Protein AF-A0A316JSS7-F1 (afdb_monomer_lite)

Secondary structure (DSSP, 8-state):
----------------------PPP-PPP--GGG-EEEEEEEEETTTEEEEEEEEHHHHHHHHHHHHHHHHHHHHHHHHHHHS--

Radius of gyration: 29.41 Å; chains: 1; bounding box: 51×28×90 Å

Sequence (85 aa):
MQAQAASEPEQETEVTQIEEAAPEPEAEPATEENTVICRRTQLIGSKFTKRICGTQAEWDELARKGRVSTAEFQAKGAGIRQAGN

Structure (mmCIF, N/CA/C/O backbone):
data_AF-A0A316JSS7-F1
#
_entry.id   AF-A0A316JSS7-F1
#
loop_
_atom_site.group_PDB
_atom_site.id
_atom_site.type_symbol
_atom_site.label_atom_id
_atom_site.label_alt_id
_atom_site.label_comp_id
_atom_site.label_asym_id
_atom_site.label_entity_id
_atom_site.label_seq_id
_atom_site.pdbx_PDB_ins_code
_atom_site.Cartn_x
_atom_site.Cartn_y
_atom_site.Cartn_z
_atom_site.occupancy
_atom_site.B_iso_or_equiv
_atom_site.auth_seq_id
_atom_site.auth_comp_id
_atom_site.auth_asym_id
_atom_site.auth_atom_id
_atom_site.pdbx_PDB_model_num
ATOM 1 N N . MET A 1 1 ? 21.282 14.894 63.648 1.00 45.94 1 MET A N 1
ATOM 2 C CA . MET A 1 1 ? 20.150 15.465 62.883 1.00 45.94 1 MET A CA 1
ATOM 3 C C . MET A 1 1 ? 19.178 14.313 62.638 1.00 45.94 1 MET A C 1
ATOM 5 O O . MET A 1 1 ? 19.571 13.373 61.973 1.00 45.94 1 MET A O 1
ATOM 9 N N . GLN A 1 2 ? 18.250 14.102 63.576 1.00 43.97 2 GLN A N 1
ATOM 10 C CA . GLN A 1 2 ? 16.800 14.367 63.471 1.00 43.97 2 GLN A CA 1
ATOM 11 C C . GLN A 1 2 ? 16.070 13.498 62.428 1.00 43.97 2 GLN A C 1
ATOM 13 O O . GLN A 1 2 ? 16.215 13.698 61.229 1.00 43.97 2 GLN A O 1
ATOM 18 N N . ALA A 1 3 ? 15.275 12.559 62.948 1.00 49.03 3 ALA A N 1
ATOM 19 C CA . ALA A 1 3 ? 14.166 11.885 62.283 1.00 49.03 3 ALA A CA 1
ATOM 20 C C . ALA A 1 3 ? 12.950 12.813 62.236 1.00 49.03 3 ALA A C 1
ATOM 22 O O . ALA A 1 3 ? 12.731 13.486 63.239 1.00 49.03 3 ALA A O 1
ATOM 23 N N . GLN A 1 4 ? 12.147 12.778 61.163 1.00 48.31 4 GLN A N 1
ATOM 24 C CA . GLN A 1 4 ? 10.714 13.108 61.197 1.00 48.31 4 GLN A CA 1
ATOM 25 C C . GLN A 1 4 ? 9.962 12.253 60.166 1.00 48.31 4 GLN A C 1
ATOM 27 O O . GLN A 1 4 ? 10.278 12.258 58.979 1.00 48.31 4 GLN A O 1
ATOM 32 N N . ALA A 1 5 ? 9.006 11.486 60.681 1.00 45.81 5 ALA A N 1
ATOM 33 C CA . ALA A 1 5 ? 7.909 10.863 59.959 1.00 45.81 5 ALA A CA 1
ATOM 34 C C . ALA A 1 5 ? 6.674 11.780 60.041 1.00 45.81 5 ALA A C 1
ATOM 36 O O . ALA A 1 5 ? 6.618 12.626 60.933 1.00 45.81 5 ALA A O 1
ATOM 37 N N . ALA A 1 6 ? 5.678 11.485 59.195 1.00 41.72 6 ALA A N 1
ATOM 38 C CA . ALA A 1 6 ? 4.328 12.066 59.141 1.00 41.72 6 ALA A CA 1
ATOM 39 C C . ALA A 1 6 ? 4.278 13.484 58.515 1.00 41.72 6 ALA A C 1
ATOM 41 O O . ALA A 1 6 ? 5.182 14.285 58.707 1.00 41.72 6 ALA A O 1
ATOM 42 N N . SER A 1 7 ? 3.303 13.858 57.685 1.00 42.72 7 SER A N 1
ATOM 43 C CA . SER A 1 7 ? 1.901 13.439 57.644 1.00 42.72 7 SER A CA 1
ATOM 44 C C . SER A 1 7 ? 1.296 13.781 56.271 1.00 42.72 7 SER A C 1
ATOM 46 O O . SER A 1 7 ? 1.527 14.876 55.765 1.00 42.72 7 SER A O 1
ATOM 48 N N . GLU A 1 8 ? 0.475 12.896 55.706 1.00 47.12 8 GLU A N 1
ATOM 49 C CA . GLU A 1 8 ? -0.722 13.326 54.957 1.00 47.12 8 GLU A CA 1
ATOM 50 C C . GLU A 1 8 ? -1.762 13.805 55.995 1.00 47.12 8 GLU A C 1
ATOM 52 O O . GLU A 1 8 ? -1.731 13.310 57.131 1.00 47.12 8 GLU A O 1
ATOM 57 N N . PRO A 1 9 ? -2.611 14.809 55.688 1.00 47.41 9 PRO A N 1
ATOM 58 C CA . PRO A 1 9 ? -3.882 14.504 55.018 1.00 47.41 9 PRO A CA 1
ATOM 59 C C . PRO A 1 9 ? -4.426 15.575 54.036 1.00 47.41 9 PRO A C 1
ATOM 61 O O . PRO A 1 9 ? -4.228 16.775 54.201 1.00 47.41 9 PRO A O 1
ATOM 64 N N . GLU A 1 10 ? -5.124 15.065 53.015 1.00 47.78 10 GLU A N 1
ATOM 65 C CA . GLU A 1 10 ? -6.475 15.424 52.525 1.00 47.78 10 GLU A CA 1
ATOM 66 C C . GLU A 1 10 ? -6.888 16.899 52.294 1.00 47.78 10 GLU A C 1
ATOM 68 O O . GLU A 1 10 ? -7.028 17.683 53.229 1.00 47.78 10 GLU A O 1
ATOM 73 N N . GLN A 1 11 ? -7.240 17.212 51.035 1.00 43.06 11 GLN A N 1
ATOM 74 C CA . GLN A 1 11 ? -8.434 17.978 50.604 1.00 43.06 11 GLN A CA 1
ATOM 75 C C . GLN A 1 11 ? -8.502 17.909 49.064 1.00 43.06 11 GLN A C 1
ATOM 77 O O . GLN A 1 11 ? -7.621 18.403 48.369 1.00 43.06 11 GLN A O 1
ATOM 82 N N . GLU A 1 12 ? -9.357 17.068 48.480 1.00 50.03 12 GLU A N 1
ATOM 83 C CA . GLU A 1 12 ? -10.762 17.371 48.159 1.00 50.03 12 GLU A CA 1
ATOM 84 C C . GLU A 1 12 ? -10.915 18.678 47.365 1.00 50.03 12 GLU A C 1
ATOM 86 O O . GLU A 1 12 ? -11.080 19.749 47.932 1.00 50.03 12 GLU A O 1
ATOM 91 N N . THR A 1 13 ? -10.921 18.588 46.035 1.00 45.53 13 THR A N 1
ATOM 92 C CA . THR A 1 13 ? -12.083 19.063 45.273 1.00 45.53 13 THR A CA 1
ATOM 93 C C . THR A 1 13 ? -12.145 18.305 43.955 1.00 45.53 13 THR A C 1
ATOM 95 O O . THR A 1 13 ? -11.416 18.560 42.997 1.00 45.53 13 THR A O 1
ATOM 98 N N . GLU A 1 14 ? -13.033 17.325 43.953 1.00 52.94 14 GLU A N 1
ATOM 99 C CA . GLU A 1 14 ? -13.725 16.837 42.779 1.00 52.94 14 GLU A CA 1
ATOM 100 C C . GLU A 1 14 ? -14.218 18.033 41.943 1.00 52.94 14 GLU A C 1
ATOM 102 O O . GLU A 1 14 ? -15.154 18.732 42.320 1.00 52.94 14 GLU A O 1
ATOM 107 N N . VAL A 1 15 ? -13.580 18.285 40.800 1.00 43.09 15 VAL A N 1
ATOM 108 C CA . VAL A 1 15 ? -14.211 19.041 39.716 1.00 43.09 15 VAL A CA 1
ATOM 109 C C . VAL A 1 15 ? -14.731 18.004 38.738 1.00 43.09 15 VAL A C 1
ATOM 111 O O . VAL A 1 15 ? -14.138 17.725 37.696 1.00 43.09 15 VAL A O 1
ATOM 114 N N . THR A 1 16 ? -15.854 17.408 39.127 1.00 49.28 16 THR A N 1
ATOM 115 C CA . THR A 1 16 ? -16.803 16.772 38.221 1.00 49.28 16 THR A CA 1
ATOM 116 C C . THR A 1 16 ? -17.327 17.867 37.290 1.00 49.28 16 THR A C 1
ATOM 118 O O . THR A 1 16 ? -18.379 18.461 37.506 1.00 49.28 16 THR A O 1
ATOM 121 N N . GLN A 1 17 ? -16.555 18.189 36.251 1.00 45.31 17 GLN A N 1
ATOM 122 C CA . GLN A 1 17 ? -17.109 18.795 35.049 1.00 45.31 17 GLN A CA 1
ATOM 123 C C . GLN A 1 17 ? -17.800 17.662 34.298 1.00 45.31 17 GLN A C 1
ATOM 125 O O . GLN A 1 17 ? -17.214 16.994 33.449 1.00 45.31 17 GLN A O 1
ATOM 130 N N . ILE A 1 18 ? -19.060 17.423 34.668 1.00 54.00 18 ILE A N 1
ATOM 131 C CA . ILE A 1 18 ? -20.040 16.884 33.730 1.00 54.00 18 ILE A CA 1
ATOM 132 C C . ILE A 1 18 ? -20.192 17.980 32.678 1.00 54.00 18 ILE A C 1
ATOM 134 O O . ILE A 1 18 ? -21.033 18.868 32.790 1.00 54.00 18 ILE A O 1
ATOM 138 N N . GLU A 1 19 ? -19.286 17.975 31.705 1.00 50.34 19 GLU A N 1
ATOM 139 C CA . GLU A 1 19 ? -19.553 18.604 30.428 1.00 50.34 19 GLU A CA 1
ATOM 140 C C . GLU A 1 19 ? -20.681 17.771 29.832 1.00 50.34 19 GLU A C 1
ATOM 142 O O . GLU A 1 19 ? -20.513 16.597 29.499 1.00 50.34 19 GLU A O 1
ATOM 147 N N . GLU A 1 20 ? -21.876 18.351 29.880 1.00 49.94 20 GLU A N 1
ATOM 148 C CA . GLU A 1 20 ? -23.085 17.854 29.254 1.00 49.94 20 GLU A CA 1
ATOM 149 C C . GLU A 1 20 ? -22.739 17.538 27.799 1.00 49.94 20 GLU A C 1
ATOM 151 O O . GLU A 1 20 ? -22.599 18.431 26.962 1.00 49.94 20 GLU A O 1
ATOM 156 N N . ALA A 1 21 ? -22.482 16.254 27.536 1.00 55.22 21 ALA A N 1
ATOM 157 C CA . ALA A 1 21 ? -22.176 15.759 26.213 1.00 55.22 21 ALA A CA 1
ATOM 158 C C . ALA A 1 21 ? -23.396 16.059 25.348 1.00 55.22 21 ALA A C 1
ATOM 160 O O . ALA A 1 21 ? -24.439 15.410 25.466 1.00 55.22 21 ALA A O 1
ATOM 161 N N . ALA A 1 22 ? -23.260 17.094 24.519 1.00 56.91 22 ALA A N 1
ATOM 162 C CA . ALA A 1 22 ? -24.179 17.372 23.437 1.00 56.91 22 ALA A CA 1
ATOM 163 C C . ALA A 1 22 ? -24.458 16.050 22.706 1.00 56.91 22 ALA A C 1
ATOM 165 O O . ALA A 1 22 ? -23.510 15.292 22.478 1.00 56.91 22 ALA A O 1
ATOM 166 N N . PRO A 1 23 ? -25.724 15.742 22.373 1.00 51.22 23 PRO A N 1
ATOM 167 C CA . PRO A 1 23 ? -26.051 14.500 21.691 1.00 51.22 23 PRO A CA 1
ATOM 168 C C . PRO A 1 23 ? -25.182 14.396 20.437 1.00 51.22 23 PRO A C 1
ATOM 170 O O . PRO A 1 23 ? -25.244 15.266 19.564 1.00 51.22 23 PRO A O 1
ATOM 173 N N . GLU A 1 24 ? -24.326 13.369 20.396 1.00 64.75 24 GLU A N 1
ATOM 174 C CA . GLU A 1 24 ? -23.539 13.047 19.213 1.00 64.75 24 GLU A CA 1
ATOM 175 C C . GLU A 1 24 ? -24.514 12.961 18.031 1.00 64.75 24 GLU A C 1
ATOM 177 O O . GLU A 1 24 ? -25.545 12.289 18.154 1.00 64.75 24 GLU A O 1
ATOM 182 N N . PRO A 1 25 ? -24.257 13.664 16.913 1.00 62.16 25 PRO A N 1
ATOM 183 C CA . PRO A 1 25 ? -25.093 13.509 15.736 1.00 62.16 25 PRO A CA 1
ATOM 184 C C . PRO A 1 25 ? -25.087 12.027 15.369 1.00 62.1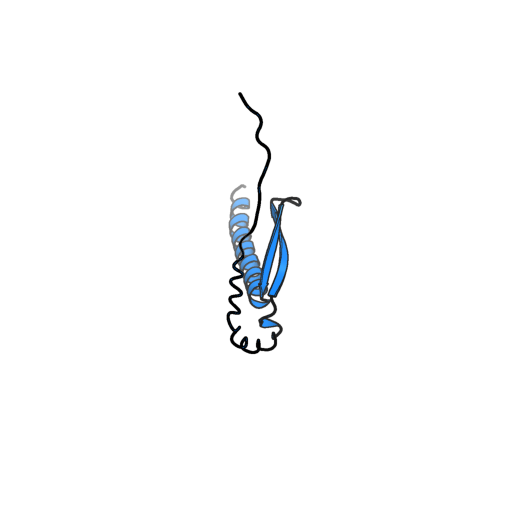6 25 PRO A C 1
ATOM 186 O O . PRO A 1 25 ? -24.013 11.432 15.261 1.00 62.16 25 PRO A O 1
ATOM 189 N N . GLU A 1 26 ? -26.280 11.438 15.238 1.00 61.53 26 GLU A N 1
ATOM 190 C CA . GLU A 1 26 ? -26.462 10.050 14.820 1.00 61.53 26 GLU A CA 1
ATOM 191 C C . GLU A 1 26 ? -25.541 9.780 13.629 1.00 61.53 26 GLU A C 1
ATOM 193 O O . GLU A 1 26 ? -25.713 10.354 12.552 1.00 61.53 26 GLU A O 1
ATOM 198 N N . ALA A 1 27 ? -24.506 8.968 13.860 1.00 63.81 27 ALA A N 1
ATOM 199 C CA . ALA A 1 27 ? -23.554 8.621 12.826 1.00 63.81 27 ALA A CA 1
ATOM 200 C C . ALA A 1 27 ? -24.334 7.938 11.703 1.00 63.81 27 ALA A C 1
ATOM 202 O O . ALA A 1 27 ? -24.944 6.886 11.920 1.00 63.81 27 ALA A O 1
ATOM 203 N N . GLU A 1 28 ? -24.341 8.558 10.521 1.00 64.31 28 GLU A N 1
ATOM 204 C CA . GLU A 1 28 ? -24.970 7.976 9.342 1.00 64.31 28 GLU A CA 1
ATOM 205 C C . GLU A 1 28 ? -24.472 6.533 9.170 1.00 64.31 28 GLU A C 1
ATOM 207 O O . GLU A 1 28 ? -23.282 6.261 9.391 1.00 64.31 28 GLU A O 1
ATOM 212 N N . PRO A 1 29 ? -25.357 5.579 8.825 1.00 60.03 29 PRO A N 1
ATOM 213 C CA . PRO A 1 29 ? -24.971 4.183 8.713 1.00 60.03 29 PRO A CA 1
ATOM 214 C C . PRO A 1 29 ? -23.819 4.079 7.720 1.00 60.03 29 PRO A C 1
ATOM 216 O O . PRO A 1 29 ? -23.941 4.524 6.578 1.00 60.03 29 PRO A O 1
ATOM 219 N N . ALA A 1 30 ? -22.698 3.507 8.166 1.00 60.22 30 ALA A N 1
ATOM 220 C CA . ALA A 1 30 ? -21.521 3.321 7.335 1.00 60.22 30 ALA A CA 1
ATOM 221 C C . ALA A 1 30 ? -21.908 2.504 6.096 1.00 60.22 30 ALA A C 1
ATOM 223 O O . ALA A 1 30 ? -22.031 1.281 6.145 1.00 60.22 30 ALA A O 1
ATOM 224 N N . THR A 1 31 ? -22.124 3.188 4.975 1.00 65.44 31 THR A N 1
ATOM 225 C CA . THR A 1 31 ? -22.184 2.545 3.668 1.00 65.44 31 THR A CA 1
ATOM 226 C C . THR A 1 31 ? -20.831 1.869 3.421 1.00 65.44 31 THR A C 1
ATOM 228 O O . THR A 1 31 ? -19.807 2.309 3.955 1.00 65.44 31 THR A O 1
ATOM 231 N N . GLU A 1 32 ? -20.787 0.777 2.650 1.00 62.50 32 GLU A N 1
ATOM 232 C CA . GLU A 1 32 ? -19.538 0.022 2.412 1.00 62.50 32 GLU A CA 1
ATOM 233 C C . GLU A 1 32 ? -18.380 0.926 1.941 1.00 62.50 32 GLU A C 1
ATOM 235 O O . GLU A 1 32 ? -17.220 0.695 2.280 1.00 62.50 32 GLU A O 1
ATOM 240 N N . GLU A 1 33 ? -18.706 2.017 1.246 1.00 64.56 33 GLU A N 1
ATOM 241 C CA . GLU A 1 33 ? -17.767 3.034 0.765 1.00 64.56 33 GLU A CA 1
ATOM 242 C C . GLU A 1 33 ? -17.076 3.833 1.887 1.00 64.56 33 GLU A C 1
ATOM 244 O O . GLU A 1 33 ? -15.919 4.224 1.731 1.00 64.56 33 GLU A O 1
ATOM 249 N N . ASN A 1 34 ? -17.733 4.025 3.034 1.00 70.81 34 ASN A N 1
ATOM 250 C CA . ASN A 1 34 ? -17.217 4.782 4.183 1.00 70.81 34 ASN A CA 1
ATOM 251 C C . ASN A 1 34 ? -16.632 3.890 5.286 1.00 70.81 34 ASN A C 1
ATOM 253 O O . ASN A 1 34 ? -16.192 4.376 6.330 1.00 70.81 34 ASN A O 1
ATOM 257 N N . THR A 1 35 ? -16.604 2.574 5.075 1.00 83.88 35 THR A N 1
ATOM 258 C CA . THR A 1 35 ? -16.058 1.651 6.069 1.00 83.88 35 THR A CA 1
ATOM 259 C C . THR A 1 35 ? -14.534 1.750 6.105 1.00 83.88 35 THR A C 1
ATOM 261 O O . THR A 1 35 ? -13.850 1.536 5.102 1.00 83.88 3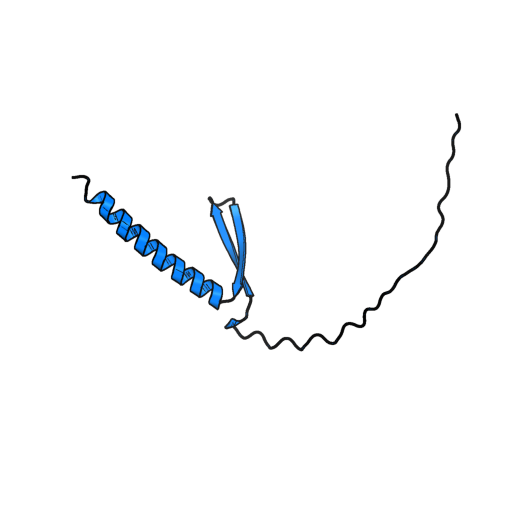5 THR A O 1
ATOM 264 N N . VAL A 1 36 ? -13.982 2.047 7.284 1.00 91.62 36 VAL A N 1
ATOM 265 C CA . VAL A 1 36 ? -12.531 2.115 7.498 1.00 91.62 36 VAL A CA 1
ATOM 266 C C . VAL A 1 36 ? -11.950 0.705 7.581 1.00 91.62 36 VAL A C 1
ATOM 268 O O . VAL A 1 36 ? -12.229 -0.059 8.503 1.00 91.62 36 VAL A O 1
ATOM 271 N N . ILE A 1 37 ? -11.072 0.372 6.637 1.00 92.00 37 ILE A N 1
ATOM 272 C CA . ILE A 1 37 ? -10.396 -0.920 6.537 1.00 92.00 37 ILE A CA 1
ATOM 273 C C . ILE A 1 37 ? -8.922 -0.741 6.899 1.00 92.00 37 ILE A C 1
ATOM 275 O O . ILE A 1 37 ? -8.190 0.018 6.263 1.00 92.00 37 ILE A O 1
ATOM 279 N N . CYS A 1 38 ? -8.451 -1.495 7.894 1.00 95.00 38 CYS A N 1
ATOM 280 C CA . CYS A 1 38 ? -7.047 -1.507 8.293 1.00 95.00 38 CYS A CA 1
ATOM 281 C C . CYS A 1 38 ? -6.306 -2.728 7.744 1.00 95.00 38 CYS A C 1
ATOM 283 O O . CYS A 1 38 ? -6.646 -3.863 8.074 1.00 95.00 38 CYS A O 1
ATOM 285 N N . ARG A 1 39 ? -5.232 -2.510 6.980 1.00 92.88 39 ARG A N 1
ATOM 286 C CA . ARG A 1 39 ? -4.360 -3.569 6.450 1.00 92.88 39 ARG A CA 1
ATOM 287 C C . ARG A 1 39 ? -2.940 -3.428 6.993 1.00 92.88 39 ARG A C 1
ATOM 289 O O . ARG A 1 39 ? -2.471 -2.333 7.303 1.00 92.88 39 ARG A O 1
ATOM 296 N N . ARG A 1 40 ? -2.243 -4.556 7.133 1.00 93.62 40 ARG A N 1
ATOM 297 C CA . ARG A 1 40 ? -0.832 -4.594 7.537 1.00 93.62 40 ARG A CA 1
ATOM 298 C C . ARG A 1 40 ? 0.046 -4.567 6.290 1.00 93.62 40 ARG A C 1
ATOM 300 O O . ARG A 1 40 ? -0.019 -5.480 5.475 1.00 93.62 40 ARG A O 1
ATOM 307 N N . THR A 1 41 ? 0.890 -3.552 6.177 1.00 90.31 41 THR A N 1
ATOM 308 C CA . THR A 1 41 ? 1.787 -3.340 5.039 1.00 90.31 41 THR A CA 1
ATOM 309 C C . THR A 1 41 ? 3.232 -3.542 5.472 1.00 90.31 41 THR A C 1
ATOM 311 O O . THR A 1 41 ? 3.655 -3.039 6.513 1.00 90.31 41 THR A O 1
ATOM 314 N N . GLN A 1 42 ? 3.997 -4.285 4.675 1.00 90.38 42 GLN A N 1
ATOM 315 C CA . GLN A 1 42 ? 5.440 -4.440 4.855 1.00 90.38 42 GLN A CA 1
ATOM 316 C C . GLN A 1 42 ? 6.138 -3.202 4.282 1.00 90.38 42 GLN A C 1
ATOM 318 O O . GLN A 1 42 ? 5.944 -2.886 3.112 1.00 90.38 42 GLN A O 1
ATOM 323 N N . LEU A 1 43 ? 6.909 -2.485 5.102 1.00 84.81 43 LEU A N 1
ATOM 324 C CA . LEU A 1 43 ? 7.663 -1.308 4.664 1.00 84.81 43 LEU A CA 1
ATOM 325 C C . LEU A 1 43 ? 9.004 -1.721 4.054 1.00 84.81 43 LEU A C 1
ATOM 327 O O . LEU A 1 43 ? 9.315 -1.348 2.929 1.00 84.81 43 LEU A O 1
ATOM 331 N N . ILE A 1 44 ? 9.797 -2.496 4.801 1.00 88.69 44 ILE A N 1
ATOM 332 C CA . ILE A 1 44 ? 11.117 -2.981 4.383 1.00 88.69 44 ILE A CA 1
ATOM 333 C C . ILE A 1 44 ? 11.317 -4.380 4.971 1.00 88.69 44 ILE A C 1
ATOM 335 O O . ILE A 1 44 ? 11.410 -4.544 6.187 1.00 88.69 44 ILE A O 1
ATOM 339 N N . GLY A 1 45 ? 11.386 -5.402 4.118 1.00 82.38 45 GLY A N 1
ATOM 340 C CA . GLY A 1 45 ? 11.467 -6.795 4.565 1.00 82.38 45 GLY A CA 1
ATOM 341 C C . GLY A 1 45 ? 10.265 -7.237 5.416 1.00 82.38 45 GLY A C 1
ATOM 342 O O . GLY A 1 45 ? 9.272 -6.527 5.562 1.00 82.38 45 GLY A O 1
ATOM 343 N N . SER A 1 46 ? 10.347 -8.434 5.997 1.00 84.00 46 SER A N 1
ATOM 344 C CA . SER A 1 46 ? 9.227 -9.049 6.727 1.00 84.00 46 SER A CA 1
ATOM 345 C C . SER A 1 46 ? 9.060 -8.559 8.169 1.00 84.00 46 SER A C 1
ATOM 347 O O . SER A 1 46 ? 7.979 -8.686 8.741 1.00 84.00 46 SER A O 1
ATOM 349 N N . LYS A 1 47 ? 10.112 -7.994 8.777 1.00 87.31 47 LYS A N 1
ATOM 350 C CA . LYS A 1 47 ? 10.092 -7.562 10.187 1.00 87.31 47 LYS A CA 1
ATOM 351 C C . LYS A 1 47 ? 9.502 -6.168 10.396 1.00 87.31 47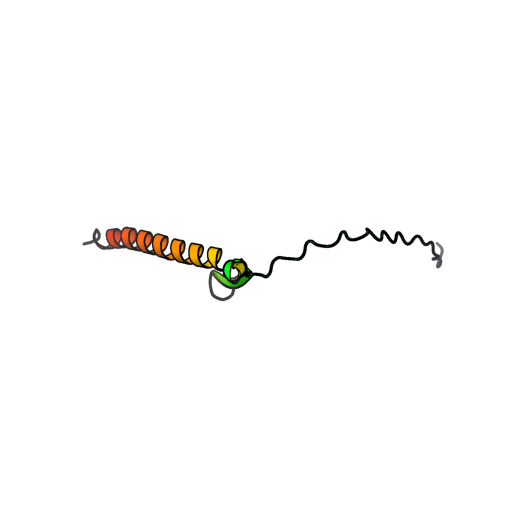 LYS A C 1
ATOM 353 O O . LYS A 1 47 ? 8.953 -5.903 11.463 1.00 87.31 47 LYS A O 1
ATOM 358 N N . PHE A 1 48 ? 9.572 -5.289 9.399 1.00 88.12 48 PHE A N 1
ATOM 359 C CA . PHE A 1 48 ? 9.071 -3.921 9.518 1.00 88.12 48 PHE A CA 1
ATOM 360 C C . PHE A 1 48 ? 7.698 -3.813 8.867 1.00 88.12 48 PHE A C 1
ATOM 362 O O . PHE A 1 48 ? 7.568 -3.525 7.678 1.00 88.12 48 PHE A O 1
ATOM 369 N N . THR A 1 49 ? 6.659 -4.056 9.667 1.00 91.75 49 THR A N 1
ATOM 370 C CA . THR A 1 49 ? 5.266 -3.906 9.233 1.00 91.75 49 THR A CA 1
ATOM 371 C C . THR A 1 49 ? 4.612 -2.702 9.893 1.00 91.75 49 THR A C 1
ATOM 373 O O . THR A 1 49 ? 4.800 -2.472 11.086 1.00 91.75 49 THR A O 1
ATOM 376 N N . LYS A 1 50 ? 3.806 -1.963 9.133 1.00 93.00 50 LYS A N 1
ATOM 377 C CA . LYS A 1 50 ? 2.960 -0.878 9.633 1.00 93.00 50 LYS A CA 1
ATOM 378 C C . LYS A 1 50 ? 1.499 -1.204 9.345 1.00 93.00 50 LYS A C 1
ATOM 380 O O . LYS A 1 50 ? 1.179 -1.759 8.298 1.00 93.00 50 LYS A O 1
ATOM 385 N N . ARG A 1 51 ? 0.607 -0.869 10.275 1.00 94.44 51 ARG A N 1
ATOM 386 C CA . ARG A 1 51 ? -0.840 -0.909 10.041 1.00 94.44 51 ARG A CA 1
ATOM 387 C C . ARG A 1 51 ? -1.254 0.406 9.381 1.00 94.44 51 ARG A C 1
ATOM 389 O O . ARG A 1 51 ? -0.941 1.471 9.903 1.00 94.44 51 ARG A O 1
ATOM 396 N N . ILE A 1 52 ? -1.908 0.317 8.231 1.00 93.56 52 ILE A N 1
ATOM 397 C CA . ILE A 1 52 ? -2.458 1.452 7.488 1.00 93.56 52 ILE A CA 1
ATOM 398 C C . ILE A 1 52 ? -3.970 1.262 7.465 1.00 93.56 52 ILE A C 1
ATOM 400 O O . ILE A 1 52 ? -4.431 0.152 7.213 1.00 93.56 52 ILE A O 1
ATOM 404 N N . CYS A 1 53 ? -4.722 2.311 7.770 1.00 94.50 53 CYS A N 1
ATOM 405 C CA . CYS A 1 53 ? -6.179 2.307 7.762 1.00 94.50 53 CYS A CA 1
ATOM 406 C C . CYS A 1 53 ? -6.665 3.348 6.760 1.00 94.50 53 CYS A C 1
ATOM 408 O O . CYS A 1 53 ? -6.060 4.412 6.664 1.00 94.50 53 CYS A O 1
ATOM 410 N N . GLY A 1 54 ? -7.719 3.017 6.029 1.00 92.62 54 GLY A N 1
ATOM 411 C CA . GLY A 1 54 ? -8.350 3.896 5.052 1.00 92.62 54 GLY A CA 1
ATOM 412 C C . GLY A 1 54 ? -9.643 3.276 4.542 1.00 92.62 54 GLY A C 1
ATOM 413 O O . GLY A 1 54 ? -9.902 2.095 4.794 1.00 92.62 54 GLY A O 1
ATOM 414 N N . THR A 1 55 ? -10.462 4.061 3.859 1.00 93.62 55 THR A N 1
ATOM 415 C CA . THR A 1 55 ? -11.720 3.593 3.269 1.00 93.62 55 THR A CA 1
ATOM 416 C C . THR A 1 55 ? -11.472 2.691 2.064 1.00 93.62 55 THR A C 1
ATOM 418 O O . THR A 1 55 ? -10.365 2.631 1.519 1.00 93.62 55 THR A O 1
ATOM 421 N N . GLN A 1 56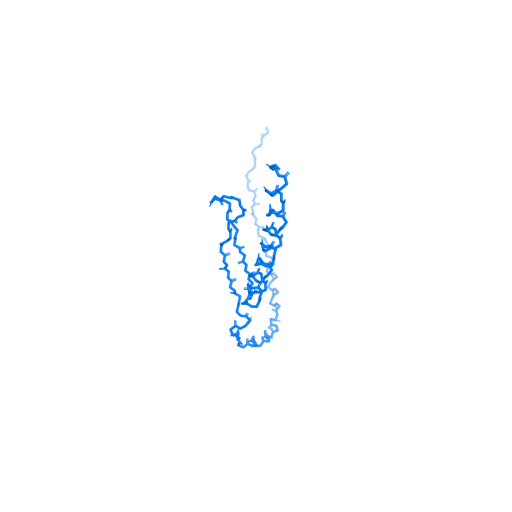 ? -12.507 1.979 1.617 1.00 88.50 56 GLN A N 1
ATOM 422 C CA . GLN A 1 56 ? -12.417 1.149 0.415 1.00 88.50 56 GLN A CA 1
ATOM 423 C C . GLN A 1 56 ? -11.971 1.976 -0.810 1.00 88.50 56 GLN A C 1
ATOM 425 O O . GLN A 1 56 ? -11.062 1.558 -1.528 1.00 88.50 56 GLN A O 1
ATOM 430 N N . ALA A 1 57 ? -12.495 3.198 -0.965 1.00 89.06 57 ALA A N 1
ATOM 431 C CA . ALA A 1 57 ? -12.100 4.116 -2.034 1.00 89.06 57 ALA A CA 1
AT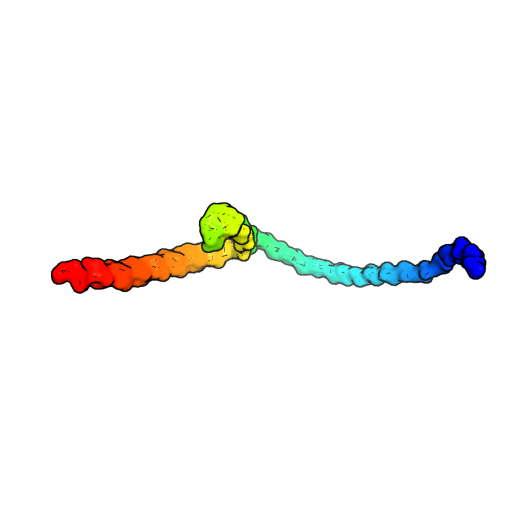OM 432 C C . ALA A 1 57 ? -10.608 4.502 -1.978 1.00 89.06 57 ALA A C 1
ATOM 434 O O . ALA A 1 57 ? -9.931 4.539 -3.009 1.00 89.06 57 ALA A O 1
ATOM 435 N N . GLU A 1 58 ? -10.059 4.743 -0.783 1.00 89.81 58 GLU A N 1
ATOM 436 C CA . GLU A 1 58 ? -8.631 5.041 -0.616 1.00 89.81 58 GLU A CA 1
ATOM 437 C C . GLU A 1 58 ? -7.746 3.842 -0.981 1.00 89.81 58 GLU A C 1
ATOM 439 O O . GLU A 1 58 ? -6.693 4.002 -1.609 1.00 89.81 58 GLU A O 1
ATOM 444 N N . TRP A 1 59 ? -8.178 2.629 -0.628 1.00 92.69 59 TRP A N 1
ATOM 445 C CA . TRP A 1 59 ? -7.479 1.400 -1.001 1.00 92.69 59 TRP A CA 1
ATOM 446 C C . TRP A 1 59 ? -7.474 1.164 -2.510 1.00 92.69 59 TRP A C 1
ATOM 448 O O . TRP A 1 59 ? -6.440 0.773 -3.063 1.00 92.69 59 TRP A O 1
ATOM 458 N N . ASP A 1 60 ? -8.597 1.419 -3.174 1.00 91.81 60 ASP A N 1
ATOM 459 C CA . ASP A 1 60 ? -8.726 1.252 -4.619 1.00 91.81 60 ASP A CA 1
ATOM 460 C C . ASP A 1 60 ? -7.879 2.278 -5.378 1.00 91.81 60 ASP A C 1
ATOM 462 O O . ASP A 1 60 ? -7.152 1.925 -6.316 1.00 91.81 60 ASP A O 1
ATOM 466 N N . GLU A 1 61 ? -7.860 3.526 -4.912 1.00 91.69 61 GLU A N 1
ATOM 467 C CA . GLU A 1 61 ? -6.994 4.566 -5.463 1.00 91.69 61 GLU A CA 1
ATOM 468 C C . GLU A 1 61 ? -5.505 4.233 -5.272 1.00 91.69 61 GLU A C 1
ATOM 470 O O . GLU A 1 61 ? -4.695 4.399 -6.193 1.00 91.69 61 GLU A O 1
ATOM 475 N N . LEU A 1 62 ? -5.122 3.703 -4.105 1.00 90.81 62 LEU A N 1
ATOM 476 C CA . LEU A 1 62 ? -3.752 3.257 -3.847 1.00 90.81 62 LEU A CA 1
ATOM 477 C C . LEU A 1 62 ? -3.347 2.109 -4.786 1.00 90.81 62 LEU A C 1
ATOM 479 O O . LEU A 1 62 ? -2.250 2.129 -5.354 1.00 90.81 62 LEU A O 1
ATOM 483 N N . ALA A 1 63 ? -4.232 1.132 -4.996 1.00 90.94 63 ALA A N 1
ATOM 484 C CA . ALA A 1 63 ? -3.999 0.025 -5.920 1.00 90.94 63 ALA A CA 1
ATOM 485 C C . ALA A 1 63 ? -3.847 0.515 -7.368 1.00 90.94 63 ALA A C 1
ATOM 487 O O . ALA A 1 63 ? -2.953 0.056 -8.088 1.00 90.94 63 ALA A O 1
ATOM 488 N N . ARG A 1 64 ? -4.675 1.478 -7.791 1.00 93.31 64 ARG A N 1
ATOM 489 C CA . ARG A 1 64 ? -4.594 2.098 -9.118 1.00 93.31 64 ARG A CA 1
ATOM 490 C C . ARG A 1 64 ? -3.250 2.798 -9.326 1.00 93.31 64 ARG A C 1
ATOM 492 O O . ARG A 1 64 ? -2.569 2.516 -10.314 1.00 93.31 64 ARG A O 1
ATOM 499 N N . LYS A 1 65 ? -2.826 3.643 -8.378 1.00 93.19 65 LYS A N 1
ATOM 500 C CA . LYS A 1 65 ? -1.519 4.330 -8.417 1.00 93.19 65 LYS A CA 1
ATOM 501 C C . LYS A 1 65 ? -0.351 3.345 -8.487 1.00 93.19 65 LYS A C 1
ATOM 503 O O . LYS A 1 65 ? 0.571 3.545 -9.277 1.00 93.19 65 LYS A O 1
ATOM 508 N N . GLY A 1 66 ? -0.408 2.263 -7.706 1.00 88.94 66 GLY A N 1
ATOM 509 C CA . GLY A 1 66 ? 0.629 1.229 -7.692 1.00 88.94 66 GLY A CA 1
ATOM 510 C C . GLY A 1 66 ? 0.831 0.558 -9.055 1.00 88.94 66 GLY A C 1
ATOM 511 O O . GLY A 1 66 ? 1.972 0.358 -9.477 1.00 88.94 66 GLY A O 1
ATOM 512 N N . ARG A 1 67 ? -0.256 0.267 -9.783 1.00 91.25 67 ARG A N 1
ATOM 513 C CA . ARG A 1 67 ? -0.185 -0.324 -11.133 1.00 91.25 67 ARG A CA 1
ATOM 514 C C . ARG A 1 67 ? 0.457 0.624 -12.142 1.00 91.25 67 ARG A C 1
ATOM 516 O O . ARG A 1 67 ? 1.346 0.201 -12.875 1.00 91.25 67 ARG A O 1
ATOM 523 N N . VAL A 1 68 ? 0.040 1.892 -12.152 1.00 92.88 68 VAL A N 1
ATOM 524 C CA . VAL A 1 68 ? 0.578 2.910 -13.073 1.00 92.88 68 VAL A CA 1
ATOM 525 C C . VAL A 1 68 ? 2.072 3.117 -12.835 1.00 92.88 68 VAL A C 1
ATOM 527 O O . VAL A 1 68 ? 2.862 2.974 -13.762 1.00 92.88 68 VAL A O 1
ATOM 530 N N . SER A 1 69 ? 2.472 3.351 -11.582 1.00 89.12 69 SER A N 1
ATOM 531 C CA . SER A 1 69 ? 3.881 3.553 -11.217 1.00 89.12 69 SER A CA 1
ATOM 532 C C . SER A 1 69 ? 4.755 2.348 -11.589 1.00 89.12 69 SER A C 1
ATOM 534 O O . SER A 1 69 ? 5.841 2.498 -12.148 1.00 89.12 69 SER A O 1
ATOM 536 N N . THR A 1 70 ? 4.251 1.131 -11.359 1.00 89.69 70 THR A N 1
ATOM 537 C CA . THR A 1 70 ? 4.964 -0.099 -11.733 1.00 89.69 70 THR A CA 1
ATOM 538 C C . THR A 1 70 ? 5.124 -0.224 -13.248 1.00 89.69 70 THR A C 1
ATOM 540 O O . THR A 1 70 ? 6.213 -0.551 -13.718 1.00 89.69 70 THR A O 1
ATOM 543 N N . ALA A 1 71 ? 4.070 0.058 -14.019 1.00 88.94 71 ALA A N 1
ATOM 544 C CA . ALA A 1 71 ? 4.118 0.022 -15.478 1.00 88.94 71 ALA A CA 1
ATOM 545 C C . ALA A 1 71 ? 5.119 1.046 -16.041 1.00 88.94 71 ALA A C 1
ATOM 547 O O . ALA A 1 71 ? 5.933 0.706 -16.898 1.00 88.94 71 ALA A O 1
ATOM 548 N N . GLU A 1 72 ? 5.125 2.274 -15.514 1.00 88.62 72 GLU A N 1
ATOM 549 C CA . GLU A 1 72 ? 6.092 3.308 -15.899 1.00 88.62 72 GLU A CA 1
ATOM 550 C C . GLU A 1 72 ? 7.534 2.908 -15.574 1.00 88.62 72 GLU A C 1
ATOM 552 O O . GLU A 1 72 ? 8.437 3.093 -16.395 1.00 88.62 72 GLU A O 1
ATOM 557 N N . PHE A 1 73 ? 7.763 2.344 -14.385 1.00 87.81 73 PHE A N 1
ATOM 558 C CA . PHE A 1 73 ? 9.082 1.872 -13.978 1.00 87.81 73 PHE A CA 1
ATOM 559 C C . PHE A 1 73 ? 9.582 0.743 -14.888 1.00 87.81 73 PHE A C 1
ATOM 561 O O . PHE A 1 73 ? 10.730 0.772 -15.330 1.00 87.81 73 PHE A O 1
ATOM 568 N N . GLN A 1 74 ? 8.720 -0.222 -15.221 1.00 88.19 74 GLN A N 1
ATOM 569 C CA . GLN A 1 74 ? 9.060 -1.313 -16.136 1.00 88.19 74 GLN A CA 1
ATOM 570 C C . GLN A 1 74 ? 9.346 -0.810 -17.552 1.00 88.19 74 GLN A C 1
ATOM 572 O O . GLN A 1 74 ? 10.334 -1.236 -18.147 1.00 88.19 74 GLN A O 1
ATOM 577 N N . ALA A 1 75 ? 8.548 0.126 -18.073 1.00 86.56 75 ALA A N 1
ATOM 578 C CA . ALA A 1 75 ? 8.776 0.722 -19.389 1.00 86.56 75 ALA A CA 1
ATOM 579 C C . ALA A 1 75 ? 10.137 1.436 -19.463 1.00 86.56 75 ALA A C 1
ATOM 581 O O . ALA A 1 75 ? 10.901 1.228 -20.405 1.00 86.56 75 ALA A O 1
ATOM 582 N N . LYS A 1 76 ? 10.486 2.218 -18.432 1.00 84.81 76 LYS A N 1
ATOM 583 C CA . LYS A 1 76 ? 11.793 2.891 -18.332 1.00 84.81 76 LYS A CA 1
ATOM 584 C C . LYS A 1 76 ? 12.948 1.897 -18.158 1.00 84.81 76 LYS A C 1
ATOM 586 O O . LYS A 1 76 ? 13.994 2.054 -18.781 1.00 84.81 76 LYS A O 1
ATOM 591 N N . GLY A 1 77 ? 12.762 0.858 -17.344 1.00 78.50 77 GLY A N 1
ATOM 592 C CA . GLY A 1 77 ? 13.771 -0.176 -17.097 1.00 78.50 77 GLY A CA 1
ATOM 593 C C . GLY A 1 77 ? 14.023 -1.101 -18.293 1.00 78.50 77 GLY A C 1
ATOM 594 O O . GLY A 1 77 ? 15.154 -1.544 -18.496 1.00 78.50 77 GLY A O 1
ATOM 595 N N . ALA A 1 78 ? 13.006 -1.365 -19.118 1.00 66.44 78 ALA A N 1
ATOM 596 C CA . ALA A 1 78 ? 13.137 -2.162 -20.337 1.00 66.44 78 ALA A CA 1
ATOM 597 C C . ALA A 1 78 ? 14.067 -1.500 -21.372 1.00 66.44 78 ALA A C 1
ATOM 599 O O . ALA A 1 78 ? 14.841 -2.200 -22.024 1.00 66.44 78 ALA A O 1
ATOM 600 N N . GLY A 1 79 ? 14.068 -0.164 -21.456 1.00 60.12 79 GLY A N 1
ATOM 601 C CA . GLY A 1 79 ? 14.979 0.584 -22.332 1.00 60.12 79 GLY A CA 1
ATOM 602 C C . GLY A 1 79 ? 16.458 0.455 -21.945 1.00 60.12 79 GLY A C 1
ATOM 603 O O . GLY A 1 79 ? 17.324 0.463 -22.815 1.00 60.12 79 GLY A O 1
ATOM 604 N N . ILE A 1 80 ? 16.762 0.252 -20.658 1.00 62.16 80 ILE A N 1
ATOM 605 C CA . IL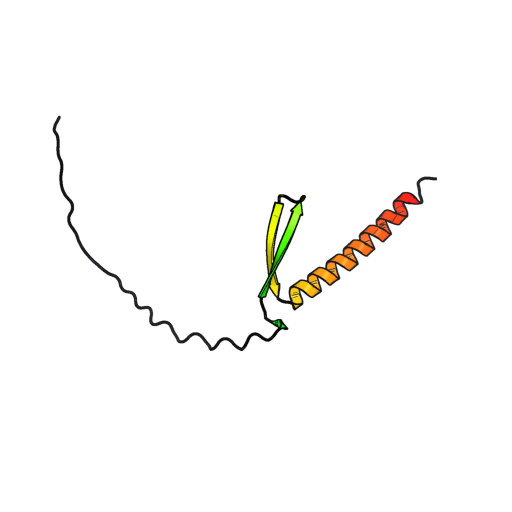E A 1 80 ? 18.145 0.123 -20.164 1.00 62.16 80 ILE A CA 1
ATOM 606 C C . ILE A 1 80 ? 18.780 -1.215 -20.579 1.00 62.16 80 ILE A C 1
ATOM 608 O O . ILE A 1 80 ? 19.978 -1.263 -20.840 1.00 62.16 80 ILE A O 1
ATOM 612 N N . ARG A 1 81 ? 18.004 -2.304 -20.691 1.00 61.31 81 ARG A N 1
ATOM 613 C CA . ARG A 1 81 ? 18.542 -3.616 -21.108 1.00 61.31 81 ARG A CA 1
ATOM 614 C C . ARG A 1 81 ? 18.786 -3.739 -22.615 1.00 61.31 81 ARG A C 1
ATOM 616 O O . ARG A 1 81 ? 19.526 -4.630 -23.013 1.00 61.31 81 ARG A O 1
ATOM 623 N N . GLN A 1 82 ? 18.186 -2.883 -23.444 1.00 58.00 82 GLN A N 1
ATOM 624 C CA . GLN A 1 82 ? 18.359 -2.935 -24.903 1.00 58.00 82 GLN A CA 1
ATOM 625 C C . GLN A 1 82 ? 19.573 -2.146 -25.417 1.00 58.00 82 GLN A C 1
ATOM 627 O O . GLN A 1 82 ? 20.013 -2.398 -26.531 1.00 58.00 82 GLN A O 1
ATOM 632 N N . ALA A 1 83 ? 20.146 -1.239 -24.620 1.00 58.78 83 ALA A N 1
ATOM 633 C CA . ALA A 1 83 ? 21.307 -0.427 -25.009 1.00 58.78 83 ALA A CA 1
ATOM 634 C C . ALA A 1 83 ? 22.673 -1.070 -24.671 1.00 58.78 83 ALA A C 1
ATOM 636 O O . ALA A 1 83 ? 23.701 -0.404 -24.757 1.00 58.78 83 ALA A O 1
ATOM 637 N N . GLY A 1 84 ? 22.684 -2.335 -24.237 1.00 59.97 84 GLY A N 1
ATOM 638 C CA . GLY A 1 84 ? 23.876 -3.057 -23.779 1.00 59.97 84 GLY A CA 1
ATOM 639 C C . GLY A 1 84 ? 24.253 -4.258 -24.645 1.00 59.97 84 GLY A C 1
ATOM 640 O O . GLY A 1 84 ? 24.631 -5.285 -24.084 1.00 59.97 84 GLY A O 1
ATOM 641 N N . ASN A 1 85 ? 24.100 -4.158 -25.969 1.00 48.19 85 ASN A N 1
ATOM 642 C CA . ASN A 1 85 ? 24.618 -5.137 -26.929 1.00 48.19 85 ASN A CA 1
ATOM 643 C C . ASN A 1 85 ? 25.328 -4.419 -28.077 1.00 48.19 85 ASN A C 1
ATOM 645 O O . ASN A 1 85 ? 24.686 -3.519 -28.664 1.00 48.19 85 ASN A O 1
#

pLDDT: mean 72.32, std 18.83, range [41.72, 95.0]

Foldseek 3Di:
DDDDDDDDDDDDDPPPPPPVPDPDPDPDPQDLQNDKDWDWDADDPDPRIDIDIDGPVVVVVVVVVVVVVVVVVVVVVVVVVVVPD